Protein AF-A0A661N9B6-F1 (afdb_monomer_lite)

pLDDT: mean 92.71, std 7.58, range [42.0, 97.56]

Secondary structure (DSSP, 8-state):
---HHHHHHHHHHHHHHTT----HHHHHHHHHHHHT-HHHHHHHGGGSPTT----HHHHHHHHHHHTGGGSSSPPP--S--

Foldseek 3Di:
DDPQVVVLVVVVVVCVVVVHDDALANVQVVCVVLVPDPVSVVVVVVVDDPPDDDDPVVVSVCCNVRHSVPGDDDHHPPPDD

Structure (mmCIF, N/CA/C/O backbone):
data_AF-A0A661N9B6-F1
#
_entry.id   AF-A0A661N9B6-F1
#
loop_
_atom_site.group_PDB
_atom_site.id
_atom_site.type_symbol
_atom_site.label_atom_id
_atom_site.label_alt_id
_atom_site.label_comp_id
_atom_site.label_asym_id
_atom_site.label_entity_id
_atom_site.label_seq_id
_atom_site.pdbx_PDB_ins_code
_atom_site.Cartn_x
_atom_site.Cartn_y
_atom_site.Cartn_z
_atom_site.occupancy
_atom_site.B_iso_or_equiv
_atom_site.auth_seq_id
_atom_site.auth_comp_id
_atom_site.auth_asym_id
_atom_site.auth_atom_id
_atom_site.pdbx_PDB_model_num
ATOM 1 N N . GLY A 1 1 ? 2.664 -19.564 -0.328 1.00 67.38 1 GLY A N 1
ATOM 2 C CA . GLY A 1 1 ? 2.455 -18.106 -0.409 1.00 67.38 1 GLY A CA 1
ATOM 3 C C . GLY A 1 1 ? 2.528 -17.519 0.983 1.00 67.38 1 GLY A C 1
ATOM 4 O O . GLY A 1 1 ? 2.595 -18.290 1.934 1.00 67.38 1 GLY A O 1
ATOM 5 N N . VAL A 1 2 ? 2.550 -16.194 1.104 1.00 77.88 2 VAL A N 1
ATOM 6 C CA . VAL A 1 2 ? 2.368 -15.514 2.398 1.00 77.88 2 VAL A CA 1
ATOM 7 C C . VAL A 1 2 ? 0.907 -15.671 2.824 1.00 77.88 2 VAL A C 1
ATOM 9 O O . VAL A 1 2 ? 0.018 -15.580 1.982 1.00 77.88 2 VAL A O 1
ATOM 12 N N . ASP A 1 3 ? 0.664 -15.931 4.106 1.00 92.56 3 ASP A N 1
ATOM 13 C CA . ASP A 1 3 ? -0.682 -15.897 4.680 1.00 92.56 3 ASP A CA 1
A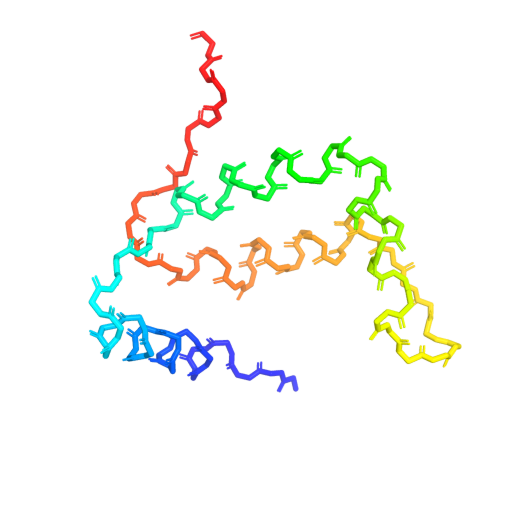TOM 14 C C . ASP A 1 3 ? -1.072 -14.432 4.925 1.00 92.56 3 ASP A C 1
ATOM 16 O O . ASP A 1 3 ? -0.563 -13.779 5.843 1.00 92.56 3 ASP A O 1
ATOM 20 N N . ALA A 1 4 ? -1.917 -13.898 4.043 1.00 92.31 4 ALA A N 1
ATOM 21 C CA . ALA A 1 4 ? -2.331 -12.501 4.080 1.00 92.31 4 ALA A CA 1
ATOM 22 C C . ALA A 1 4 ? -3.139 -12.173 5.343 1.00 92.31 4 ALA A C 1
ATOM 24 O O . ALA A 1 4 ? -2.970 -11.095 5.905 1.00 92.31 4 ALA A O 1
ATOM 25 N N . ASP A 1 5 ? -3.961 -13.100 5.834 1.00 92.44 5 ASP A N 1
ATOM 26 C CA . ASP A 1 5 ? -4.819 -12.852 6.994 1.00 92.44 5 ASP A CA 1
ATOM 27 C C . ASP A 1 5 ? -3.985 -12.838 8.282 1.00 92.44 5 ASP A C 1
ATOM 29 O O . ASP A 1 5 ? -4.165 -11.968 9.144 1.00 92.44 5 ASP A O 1
ATOM 33 N N . ALA A 1 6 ? -2.994 -13.732 8.381 1.00 94.81 6 ALA A N 1
ATOM 34 C CA . ALA A 1 6 ? -2.010 -13.703 9.459 1.00 94.81 6 ALA A CA 1
ATOM 35 C C . ALA A 1 6 ? -1.169 -12.415 9.429 1.00 94.81 6 ALA A C 1
ATOM 37 O O . ALA A 1 6 ? -0.927 -11.807 10.474 1.00 94.81 6 ALA A O 1
ATOM 38 N N . LEU A 1 7 ? -0.753 -11.963 8.242 1.00 94.25 7 LEU A N 1
ATOM 39 C CA . LEU A 1 7 ? 0.010 -10.724 8.083 1.00 94.25 7 LEU A CA 1
ATOM 40 C C . LEU A 1 7 ? -0.805 -9.498 8.511 1.00 94.25 7 LEU A C 1
ATOM 42 O O . LEU A 1 7 ? -0.302 -8.683 9.285 1.00 94.25 7 LEU A O 1
ATOM 46 N N . ILE A 1 8 ? -2.061 -9.387 8.071 1.00 94.38 8 ILE A N 1
ATOM 47 C CA . ILE A 1 8 ? -2.953 -8.280 8.444 1.00 94.38 8 ILE A CA 1
ATOM 48 C C . ILE A 1 8 ? -3.245 -8.292 9.945 1.00 94.38 8 ILE A C 1
ATOM 50 O O . ILE A 1 8 ? -3.202 -7.239 10.581 1.00 94.38 8 ILE A O 1
ATOM 54 N N . SER A 1 9 ? -3.446 -9.469 10.541 1.00 94.31 9 SER A N 1
ATOM 55 C CA . SER A 1 9 ? -3.637 -9.603 11.991 1.00 94.31 9 SER A CA 1
ATOM 56 C C . SER A 1 9 ? -2.405 -9.141 12.779 1.00 94.31 9 SER A C 1
ATOM 58 O O . SER A 1 9 ? -2.522 -8.395 13.754 1.00 94.31 9 SER A O 1
ATOM 60 N N . CYS A 1 10 ? -1.205 -9.529 12.337 1.00 95.94 10 CYS A N 1
ATOM 61 C CA . CYS A 1 10 ? 0.051 -9.068 12.927 1.00 95.94 10 CYS A CA 1
ATOM 62 C C . CYS A 1 10 ? 0.238 -7.554 12.771 1.00 95.94 10 CYS A C 1
ATOM 64 O O . CYS A 1 10 ? 0.623 -6.885 13.731 1.00 95.94 10 CYS A O 1
ATOM 66 N N . PHE A 1 11 ? -0.061 -7.007 11.589 1.00 95.06 11 PHE A N 1
ATOM 67 C CA . PHE A 1 11 ? 0.005 -5.572 11.333 1.00 95.06 11 PHE A CA 1
ATOM 68 C C . PHE A 1 11 ? -0.953 -4.799 12.247 1.00 95.06 11 PHE A C 1
ATOM 70 O O . PHE A 1 11 ? -0.523 -3.861 12.910 1.00 95.06 11 PHE A O 1
ATOM 77 N N . ALA A 1 12 ? -2.211 -5.232 12.369 1.00 93.12 12 ALA A N 1
ATOM 78 C CA . ALA A 1 12 ? -3.194 -4.596 13.244 1.00 93.12 12 ALA A CA 1
ATOM 79 C C . ALA A 1 12 ? -2.713 -4.542 14.702 1.00 93.12 12 ALA A C 1
ATOM 81 O O . ALA A 1 12 ? -2.730 -3.478 15.320 1.00 93.12 12 ALA A O 1
ATOM 82 N N . ARG A 1 13 ? -2.189 -5.659 15.223 1.00 95.56 13 ARG A N 1
ATOM 83 C CA . ARG A 1 13 ? -1.630 -5.723 16.581 1.00 95.56 13 ARG A CA 1
ATOM 84 C C . ARG A 1 13 ? -0.408 -4.817 16.759 1.00 95.56 13 ARG A C 1
ATOM 86 O O . ARG A 1 13 ? -0.240 -4.220 17.820 1.00 95.56 13 ARG A O 1
ATOM 93 N N . TYR A 1 14 ? 0.452 -4.717 15.746 1.00 96.62 14 TYR A N 1
ATOM 94 C CA . TYR A 1 14 ? 1.604 -3.815 15.769 1.00 96.62 14 TYR A CA 1
ATOM 95 C C . TYR A 1 14 ? 1.171 -2.343 15.815 1.00 96.62 14 TYR A C 1
ATOM 97 O O . TYR A 1 14 ? 1.693 -1.575 16.622 1.00 96.62 14 TYR A O 1
ATOM 105 N N . MET A 1 15 ? 0.181 -1.963 15.003 1.00 95.50 15 MET A N 1
ATOM 106 C CA . MET A 1 15 ? -0.346 -0.597 14.983 1.00 95.50 15 MET A CA 1
ATOM 107 C C . MET A 1 15 ? -1.045 -0.233 16.294 1.00 95.50 15 MET A C 1
ATOM 109 O O . MET A 1 15 ? -0.805 0.853 16.820 1.00 95.50 15 MET A O 1
ATOM 113 N N . GLU A 1 16 ? -1.823 -1.154 16.870 1.00 95.38 16 GLU A N 1
ATOM 114 C CA . GLU A 1 16 ? -2.440 -0.985 18.190 1.00 95.38 16 GLU A CA 1
ATOM 115 C C . GLU A 1 16 ? -1.383 -0.763 19.281 1.00 95.38 16 GLU A C 1
ATOM 117 O O . GLU A 1 16 ? -1.480 0.195 20.047 1.00 95.38 16 GLU A O 1
ATOM 122 N N . ALA A 1 17 ? -0.329 -1.586 19.311 1.00 97.12 17 ALA A N 1
ATOM 123 C CA . ALA A 1 17 ? 0.767 -1.436 20.270 1.00 97.12 17 ALA A CA 1
ATOM 124 C C . ALA A 1 17 ? 1.515 -0.096 20.123 1.00 97.12 17 ALA A C 1
ATOM 126 O O . ALA A 1 17 ? 2.018 0.436 21.111 1.00 97.12 17 ALA A O 1
ATOM 127 N N . GLY A 1 18 ? 1.580 0.452 18.905 1.00 95.44 18 GLY A N 1
ATOM 128 C CA . GLY A 1 18 ? 2.145 1.773 18.617 1.00 95.44 18 GLY A CA 1
ATOM 129 C C . GLY A 1 18 ? 1.177 2.947 18.812 1.00 95.44 18 GLY A C 1
ATOM 130 O O . GLY A 1 18 ? 1.588 4.094 18.654 1.00 95.44 18 GLY A O 1
ATOM 131 N N . GLY A 1 19 ? -0.098 2.698 19.131 1.00 95.88 19 GLY A N 1
ATOM 132 C CA . GLY A 1 19 ? -1.125 3.742 19.231 1.00 95.88 19 GLY A CA 1
ATOM 133 C C . GLY A 1 19 ? -1.468 4.400 17.889 1.00 95.88 19 GLY A C 1
ATOM 134 O O . GLY A 1 19 ? -1.925 5.543 17.848 1.00 95.88 19 GLY A O 1
ATOM 135 N N . HIS A 1 20 ? -1.229 3.706 16.779 1.00 92.94 20 HIS A N 1
ATOM 136 C CA . HIS A 1 20 ? -1.488 4.201 15.436 1.00 92.94 20 HIS A CA 1
ATOM 137 C C . HIS A 1 20 ? -2.777 3.605 14.876 1.00 92.94 20 HIS A C 1
ATOM 139 O O . HIS A 1 20 ? -3.037 2.412 14.994 1.00 92.94 20 HIS A O 1
ATOM 145 N N . THR A 1 21 ? -3.568 4.431 14.196 1.00 88.31 21 THR A N 1
ATOM 146 C CA . THR A 1 21 ? -4.710 3.967 13.402 1.00 88.31 21 THR A CA 1
ATOM 147 C C . THR A 1 21 ? -4.392 4.190 11.937 1.00 88.31 21 THR A C 1
ATOM 149 O O . THR A 1 21 ? -4.168 5.324 11.518 1.00 88.31 21 THR A O 1
ATOM 152 N N . VAL A 1 22 ? -4.372 3.111 11.159 1.00 90.31 22 VAL A N 1
ATOM 153 C CA . VAL A 1 22 ? -4.228 3.183 9.706 1.00 90.31 22 VAL A CA 1
ATOM 154 C C . VAL A 1 22 ? -5.401 2.466 9.068 1.00 90.31 22 VAL A C 1
ATOM 156 O O . VAL A 1 22 ? -5.720 1.335 9.426 1.00 90.31 22 VAL A O 1
ATOM 159 N N . THR A 1 23 ? -6.053 3.152 8.137 1.00 93.69 23 THR A N 1
ATOM 160 C CA . THR A 1 23 ? -7.214 2.641 7.415 1.00 93.69 23 THR A CA 1
ATOM 161 C C . THR A 1 23 ? -6.813 2.185 6.024 1.00 93.69 23 THR A C 1
ATOM 163 O O . THR A 1 23 ? -5.789 2.612 5.479 1.00 93.69 23 THR A O 1
ATOM 166 N N . ARG A 1 24 ? -7.671 1.361 5.424 1.00 96.69 24 ARG A N 1
ATOM 167 C CA . ARG A 1 24 ? -7.583 1.006 4.010 1.00 96.69 24 ARG A CA 1
ATOM 168 C C . ARG A 1 24 ? -7.433 2.242 3.114 1.00 96.69 24 ARG A C 1
ATOM 170 O O . ARG A 1 24 ? -6.470 2.323 2.357 1.00 96.69 24 ARG A O 1
ATOM 177 N N . ALA A 1 25 ? -8.317 3.232 3.267 1.00 97.31 25 ALA A N 1
ATOM 178 C CA . ALA A 1 25 ? -8.285 4.447 2.455 1.00 97.31 25 ALA A CA 1
ATOM 179 C C . ALA A 1 25 ? -6.954 5.218 2.540 1.00 97.31 25 ALA A C 1
ATOM 181 O O . ALA A 1 25 ? -6.467 5.715 1.527 1.00 97.31 25 ALA A O 1
ATOM 182 N N . LEU A 1 26 ? -6.341 5.305 3.730 1.00 95.44 26 LEU A N 1
ATOM 183 C CA . LEU A 1 26 ? -5.046 5.977 3.901 1.00 95.44 26 LEU A CA 1
ATOM 184 C C . LEU A 1 26 ? -3.927 5.268 3.128 1.00 95.44 26 LEU A C 1
ATOM 186 O O . LEU A 1 26 ? -3.077 5.930 2.533 1.00 95.44 26 LEU A O 1
ATOM 190 N N . PHE A 1 27 ? -3.924 3.933 3.122 1.00 96.00 27 PHE A N 1
ATOM 191 C CA . PHE A 1 27 ? -2.940 3.153 2.371 1.00 96.00 27 PHE A CA 1
ATOM 192 C C . PHE A 1 27 ? -3.134 3.266 0.862 1.00 96.00 27 PHE A C 1
ATOM 194 O O . PHE A 1 27 ? -2.155 3.470 0.146 1.00 96.00 27 PHE A O 1
ATOM 201 N N . GLU A 1 28 ? -4.374 3.137 0.385 1.00 97.56 28 GLU A N 1
ATOM 202 C CA . GLU A 1 28 ? -4.691 3.222 -1.044 1.00 97.56 28 GLU A CA 1
ATOM 203 C C . GLU A 1 28 ? -4.305 4.595 -1.612 1.00 97.56 28 GLU A C 1
ATOM 205 O O . GLU A 1 28 ? -3.591 4.645 -2.613 1.00 97.56 28 GLU A O 1
ATOM 210 N N . ALA A 1 29 ? -4.660 5.690 -0.928 1.00 96.81 29 ALA A N 1
ATOM 211 C CA . ALA A 1 29 ? -4.248 7.042 -1.315 1.00 96.81 29 ALA A CA 1
ATOM 212 C C . ALA A 1 29 ? -2.717 7.190 -1.328 1.00 96.81 29 ALA A C 1
ATOM 214 O O . ALA A 1 29 ? -2.126 7.644 -2.305 1.00 96.81 29 ALA A O 1
ATOM 215 N N . ASN A 1 30 ? -2.040 6.736 -0.266 1.00 96.06 30 ASN A N 1
ATOM 216 C CA . ASN A 1 30 ? -0.589 6.868 -0.173 1.00 96.06 30 ASN A CA 1
ATOM 217 C C . ASN A 1 30 ? 0.159 6.080 -1.256 1.00 96.06 30 ASN A C 1
ATOM 219 O O . ASN A 1 30 ? 1.180 6.551 -1.762 1.00 96.06 30 ASN A O 1
ATOM 223 N N . LEU A 1 31 ? -0.307 4.873 -1.587 1.00 96.06 31 LEU A N 1
ATOM 224 C CA . LEU A 1 31 ? 0.286 4.089 -2.664 1.00 96.06 31 LEU A CA 1
ATOM 225 C C . LEU A 1 31 ? -0.032 4.664 -4.036 1.00 96.06 31 LEU A C 1
ATOM 227 O O . LEU A 1 31 ? 0.848 4.603 -4.888 1.00 96.06 31 LEU A O 1
ATOM 231 N N . HIS A 1 32 ? -1.221 5.230 -4.246 1.00 95.88 32 HIS A N 1
ATOM 232 C CA . HIS A 1 32 ? -1.544 5.931 -5.484 1.00 95.88 32 HIS A CA 1
ATOM 233 C C . HIS A 1 32 ? -0.534 7.056 -5.750 1.00 95.88 32 HIS A C 1
ATOM 235 O O . HIS A 1 32 ? 0.143 7.045 -6.781 1.00 95.88 32 HIS A O 1
ATOM 241 N N . ASP A 1 33 ? -0.331 7.932 -4.763 1.00 95.88 33 ASP A N 1
ATOM 242 C CA . ASP A 1 33 ? 0.636 9.031 -4.845 1.00 95.88 33 ASP A CA 1
ATOM 243 C C . ASP A 1 33 ? 2.059 8.524 -5.099 1.00 95.88 33 ASP A C 1
ATOM 245 O O . ASP A 1 33 ? 2.786 9.032 -5.955 1.00 95.88 33 ASP A O 1
ATOM 249 N N . LYS A 1 34 ? 2.486 7.502 -4.348 1.00 96.00 34 LYS A N 1
ATOM 250 C CA . LYS A 1 34 ? 3.840 6.943 -4.457 1.00 96.00 34 LYS A CA 1
ATOM 251 C C . LYS A 1 34 ? 4.079 6.238 -5.786 1.00 96.00 34 LYS A C 1
ATOM 253 O O . LYS A 1 34 ? 5.158 6.384 -6.352 1.00 96.00 34 LYS A O 1
ATOM 258 N N . ALA A 1 35 ? 3.101 5.497 -6.297 1.00 95.25 35 ALA A N 1
ATOM 259 C CA . ALA A 1 35 ? 3.226 4.740 -7.538 1.00 95.25 35 ALA A CA 1
ATOM 260 C C . ALA A 1 35 ? 3.462 5.640 -8.759 1.00 95.25 35 ALA A C 1
ATOM 262 O O . ALA A 1 35 ? 4.120 5.208 -9.709 1.00 95.25 35 ALA A O 1
ATOM 263 N N . GLY A 1 36 ? 2.970 6.883 -8.718 1.00 93.50 36 GLY A N 1
ATOM 264 C CA . GLY A 1 36 ? 3.224 7.896 -9.741 1.00 93.50 36 GLY A CA 1
ATOM 265 C C . GLY A 1 36 ? 4.638 8.486 -9.709 1.00 93.50 36 GLY A C 1
ATOM 266 O O . GLY A 1 36 ? 5.046 9.142 -10.668 1.00 93.50 36 GLY A O 1
ATOM 267 N N . ARG A 1 37 ? 5.414 8.261 -8.640 1.00 96.38 37 ARG A N 1
ATOM 268 C CA . ARG A 1 37 ? 6.742 8.860 -8.485 1.00 96.38 37 ARG A CA 1
ATOM 269 C C . ARG A 1 37 ? 7.857 7.939 -9.011 1.00 96.38 37 ARG A C 1
ATOM 271 O O . ARG A 1 37 ? 7.967 6.793 -8.567 1.00 96.38 37 ARG A O 1
ATOM 278 N N . PRO A 1 38 ? 8.731 8.419 -9.920 1.00 94.44 38 PRO A N 1
ATOM 279 C CA . PRO A 1 38 ? 9.808 7.600 -10.484 1.00 94.44 38 PRO A CA 1
ATOM 280 C C . PRO A 1 38 ? 10.826 7.088 -9.458 1.00 94.44 38 PRO A C 1
ATOM 282 O O . PRO A 1 38 ? 11.349 5.989 -9.627 1.00 94.44 38 PRO A O 1
ATOM 285 N N . ASP A 1 39 ? 11.098 7.864 -8.406 1.00 95.25 39 ASP A N 1
ATOM 286 C CA . ASP A 1 39 ? 12.027 7.497 -7.331 1.00 95.25 39 ASP A CA 1
ATOM 287 C C . ASP A 1 39 ? 11.526 6.269 -6.563 1.00 95.25 39 ASP A C 1
ATOM 289 O O . ASP A 1 39 ? 12.226 5.265 -6.483 1.00 95.25 39 ASP A O 1
ATOM 293 N N . PHE A 1 40 ? 10.264 6.286 -6.132 1.00 95.00 40 PHE A N 1
ATOM 294 C CA . PHE A 1 40 ? 9.647 5.161 -5.439 1.00 95.00 40 PHE A CA 1
ATOM 295 C C . PHE A 1 40 ? 9.664 3.877 -6.280 1.00 95.00 40 PHE A C 1
ATOM 297 O O . PHE A 1 40 ? 9.955 2.799 -5.764 1.00 95.00 40 PHE A O 1
ATOM 304 N N . ARG A 1 41 ? 9.390 3.980 -7.588 1.00 94.19 41 ARG A N 1
ATOM 305 C CA . ARG A 1 41 ? 9.464 2.827 -8.502 1.00 94.19 41 ARG A CA 1
ATOM 306 C C . ARG A 1 41 ? 10.891 2.293 -8.629 1.00 94.19 41 ARG A C 1
ATOM 308 O O . ARG A 1 41 ? 11.088 1.078 -8.608 1.00 94.19 41 ARG A O 1
ATOM 315 N N . GLY A 1 42 ? 11.868 3.191 -8.757 1.00 91.94 42 GLY A N 1
ATOM 316 C CA . GLY A 1 42 ? 13.288 2.848 -8.842 1.00 91.94 42 GLY A CA 1
ATOM 317 C C . GLY A 1 42 ? 13.806 2.156 -7.581 1.00 91.94 42 GLY A C 1
ATOM 318 O O . GLY A 1 42 ? 14.536 1.171 -7.688 1.00 91.94 42 GLY A O 1
ATOM 319 N N . ASP A 1 43 ? 13.358 2.603 -6.408 1.00 9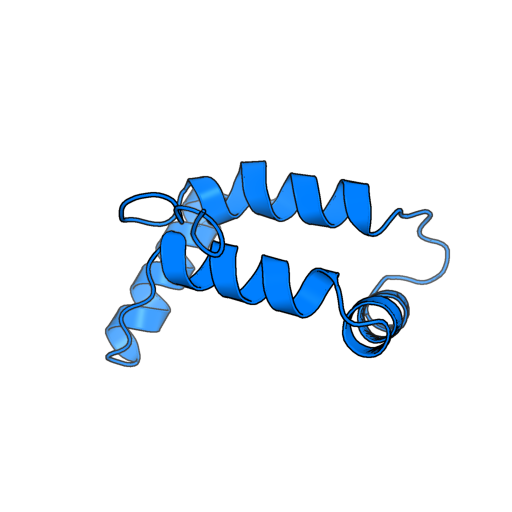4.06 43 ASP A N 1
ATOM 320 C CA . ASP A 1 43 ? 13.778 2.079 -5.105 1.00 94.06 43 ASP A CA 1
ATOM 321 C C . ASP A 1 43 ? 13.334 0.632 -4.852 1.00 94.06 43 ASP A C 1
ATOM 323 O O . ASP A 1 43 ? 13.940 -0.064 -4.039 1.00 94.06 43 ASP A O 1
ATOM 327 N N . MET A 1 44 ? 12.299 0.140 -5.541 1.00 93.94 44 MET A N 1
ATOM 328 C CA . MET A 1 44 ? 11.822 -1.230 -5.330 1.00 93.94 44 MET A CA 1
ATOM 329 C C . MET A 1 44 ? 12.740 -2.284 -5.953 1.00 93.94 44 MET A C 1
ATOM 331 O O . MET A 1 44 ? 12.896 -3.366 -5.388 1.00 93.94 44 MET A O 1
ATOM 335 N N . ALA A 1 45 ? 13.363 -1.999 -7.102 1.00 89.00 45 ALA A N 1
ATOM 336 C CA . ALA A 1 45 ? 14.160 -2.997 -7.817 1.00 89.00 45 ALA A CA 1
ATOM 337 C C . ALA A 1 45 ? 15.368 -3.520 -7.001 1.00 89.00 45 ALA A C 1
ATOM 339 O O . ALA A 1 45 ? 15.558 -4.737 -6.966 1.00 89.00 45 ALA A O 1
ATOM 340 N N . PRO A 1 46 ? 16.143 -2.675 -6.286 1.00 92.81 46 PRO A N 1
ATOM 341 C CA . PRO A 1 46 ? 17.236 -3.133 -5.422 1.00 92.81 46 PRO A CA 1
ATOM 342 C C . PRO A 1 46 ? 16.807 -3.971 -4.207 1.00 92.81 46 PRO A C 1
ATOM 344 O O . PRO A 1 46 ? 17.639 -4.677 -3.644 1.00 92.81 46 PRO A O 1
ATOM 347 N N . LEU A 1 47 ? 15.539 -3.900 -3.781 1.00 93.44 47 LEU A N 1
ATOM 348 C CA . LEU A 1 47 ? 15.023 -4.663 -2.633 1.00 93.44 47 LEU A CA 1
ATOM 349 C C . LEU A 1 47 ? 14.677 -6.115 -2.990 1.00 93.44 47 LEU A C 1
ATOM 351 O O . LEU A 1 47 ? 14.428 -6.940 -2.108 1.00 93.44 47 LEU A O 1
ATOM 355 N N . LEU A 1 48 ? 14.639 -6.432 -4.283 1.00 91.75 48 LEU A N 1
ATOM 356 C CA . LEU A 1 48 ? 14.289 -7.751 -4.780 1.00 91.75 48 LEU A CA 1
ATOM 357 C C . LEU A 1 48 ? 15.520 -8.637 -4.924 1.00 91.75 48 LEU A C 1
ATOM 359 O O . LEU A 1 48 ? 16.654 -8.187 -5.085 1.00 91.75 48 LEU A O 1
ATOM 363 N N . ARG A 1 49 ? 15.285 -9.949 -4.886 1.00 92.31 49 ARG A N 1
ATOM 364 C CA . ARG A 1 49 ? 16.355 -10.924 -5.097 1.00 92.31 49 ARG A CA 1
ATOM 365 C C . ARG A 1 49 ? 16.915 -10.772 -6.520 1.00 92.31 49 ARG A C 1
ATOM 367 O O . ARG A 1 49 ? 16.122 -10.665 -7.459 1.00 92.31 49 ARG A O 1
ATOM 374 N N . PRO A 1 50 ? 18.245 -10.830 -6.707 1.00 90.50 50 PRO A N 1
ATOM 375 C CA . PRO A 1 50 ? 18.842 -10.791 -8.037 1.00 90.50 50 PRO A CA 1
ATOM 376 C C . PRO A 1 50 ? 18.272 -11.875 -8.960 1.00 90.50 50 PRO A C 1
ATOM 378 O O . PRO A 1 50 ? 18.027 -13.001 -8.526 1.00 90.50 50 PRO A O 1
ATOM 381 N N . GLY A 1 51 ? 18.074 -11.539 -10.236 1.00 89.31 51 GLY A N 1
ATOM 382 C CA . GLY A 1 51 ? 17.551 -12.466 -11.248 1.00 89.31 51 GLY A CA 1
ATOM 383 C C . GLY A 1 51 ? 16.036 -12.696 -11.199 1.00 89.31 51 GLY A C 1
ATOM 384 O O . GLY A 1 51 ? 15.512 -13.429 -12.037 1.00 89.31 51 GLY A O 1
ATOM 385 N N . LEU A 1 52 ? 15.315 -12.065 -10.266 1.00 92.50 52 LEU A N 1
ATOM 386 C CA . LEU A 1 52 ? 13.857 -12.088 -10.264 1.00 92.50 52 LEU A CA 1
ATOM 387 C C . LEU A 1 52 ? 13.320 -11.256 -11.436 1.00 92.50 52 LEU A C 1
ATOM 389 O O . LEU A 1 52 ? 13.545 -10.050 -11.513 1.00 92.50 52 LEU A O 1
ATOM 393 N N . THR A 1 53 ? 12.576 -11.900 -12.332 1.00 91.94 53 THR A N 1
ATOM 394 C CA . THR A 1 53 ? 11.762 -11.178 -13.315 1.00 91.94 53 THR A CA 1
ATOM 395 C C . THR A 1 53 ? 10.514 -10.671 -12.610 1.00 91.94 53 THR A C 1
ATOM 397 O O . THR A 1 53 ? 9.779 -11.461 -12.020 1.00 91.94 53 THR A O 1
ATOM 400 N N . TRP A 1 54 ? 10.283 -9.363 -12.649 1.00 93.06 54 TRP A N 1
ATOM 401 C CA . TRP A 1 54 ? 9.127 -8.750 -12.009 1.00 93.06 54 TRP A CA 1
ATOM 402 C C . TRP A 1 54 ? 8.649 -7.533 -12.800 1.00 93.06 54 TRP A C 1
ATOM 404 O O . TRP A 1 54 ? 9.406 -6.937 -13.569 1.00 93.06 54 TRP A O 1
ATOM 414 N N . ASN A 1 55 ? 7.389 -7.166 -12.591 1.00 94.44 55 ASN A N 1
ATOM 415 C CA . ASN A 1 55 ? 6.783 -5.952 -13.109 1.00 94.44 55 ASN A CA 1
ATOM 416 C C . ASN A 1 55 ? 6.200 -5.174 -11.924 1.00 94.44 55 ASN A C 1
ATOM 418 O O . ASN A 1 55 ? 5.490 -5.744 -11.095 1.00 94.44 55 ASN A O 1
ATOM 422 N N . PHE A 1 56 ? 6.524 -3.884 -11.838 1.00 95.19 56 PHE A N 1
ATOM 423 C CA . PHE A 1 56 ? 6.077 -3.043 -10.730 1.00 95.19 56 PHE A CA 1
ATOM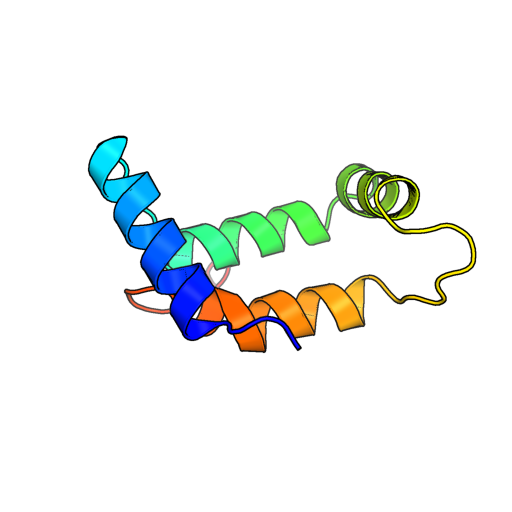 424 C C . PHE A 1 56 ? 4.550 -2.930 -10.675 1.00 95.19 56 PHE A C 1
ATOM 426 O O . PHE A 1 56 ? 3.980 -3.024 -9.595 1.00 95.19 56 PHE A O 1
ATOM 433 N N . ASP A 1 57 ? 3.888 -2.738 -11.816 1.00 96.00 57 ASP A N 1
ATOM 434 C CA . ASP A 1 57 ? 2.442 -2.507 -11.872 1.00 96.00 57 ASP A CA 1
ATOM 435 C C . ASP A 1 57 ? 1.661 -3.779 -11.520 1.00 96.00 57 ASP A C 1
ATOM 437 O O . ASP A 1 57 ? 0.685 -3.718 -10.772 1.00 96.00 57 ASP A O 1
ATOM 441 N N . ASP A 1 58 ? 2.138 -4.946 -11.965 1.00 95.88 58 ASP A N 1
ATOM 442 C CA . ASP A 1 58 ? 1.573 -6.232 -11.551 1.00 95.88 58 ASP A CA 1
ATOM 443 C C . ASP A 1 58 ? 1.747 -6.458 -10.043 1.00 95.88 58 ASP A C 1
ATOM 445 O O . ASP A 1 58 ? 0.793 -6.839 -9.366 1.00 95.88 58 ASP A O 1
ATOM 449 N N . ALA A 1 59 ? 2.937 -6.176 -9.500 1.00 94.88 59 ALA A N 1
ATOM 450 C CA . ALA A 1 59 ? 3.205 -6.317 -8.071 1.00 94.88 59 ALA A CA 1
ATOM 451 C C . ALA A 1 59 ? 2.375 -5.337 -7.226 1.00 94.88 59 ALA A C 1
ATOM 453 O O . ALA A 1 59 ? 1.841 -5.722 -6.185 1.00 94.88 59 ALA A O 1
ATOM 454 N N . LEU A 1 60 ? 2.228 -4.089 -7.679 1.00 96.00 60 LEU A N 1
ATOM 455 C CA . LEU A 1 60 ? 1.392 -3.087 -7.026 1.00 96.00 60 LEU A CA 1
ATOM 456 C C . LEU A 1 60 ? -0.070 -3.540 -6.983 1.00 96.00 60 LEU A C 1
ATOM 458 O O . LEU A 1 60 ? -0.689 -3.469 -5.922 1.00 96.00 60 LEU A O 1
ATOM 462 N N . ARG A 1 61 ? -0.602 -4.053 -8.100 1.00 96.12 61 ARG A N 1
ATOM 463 C CA . ARG A 1 61 ? -1.964 -4.600 -8.154 1.00 96.12 61 ARG A CA 1
ATOM 464 C C . ARG A 1 61 ? -2.135 -5.757 -7.172 1.00 96.12 61 ARG A C 1
ATOM 466 O O . ARG A 1 61 ? -3.086 -5.750 -6.404 1.00 96.12 61 ARG A O 1
ATOM 473 N N . THR A 1 62 ? -1.188 -6.695 -7.122 1.00 94.00 62 THR A N 1
ATOM 474 C CA . THR A 1 62 ? -1.212 -7.792 -6.141 1.00 94.00 62 THR A CA 1
ATOM 475 C C . THR A 1 62 ? -1.243 -7.272 -4.702 1.00 94.00 62 THR A C 1
ATOM 477 O O . THR A 1 62 ? -2.039 -7.748 -3.903 1.00 94.00 62 THR A O 1
ATOM 480 N N . VAL A 1 63 ? -0.435 -6.268 -4.348 1.00 94.12 63 VAL A N 1
ATOM 481 C CA . VAL A 1 63 ? -0.455 -5.688 -2.991 1.00 94.12 63 VAL A CA 1
ATOM 482 C C . VAL A 1 63 ? -1.785 -4.987 -2.685 1.00 94.12 63 VAL A C 1
ATOM 484 O O . VAL A 1 63 ? -2.307 -5.119 -1.576 1.00 94.12 63 VAL A O 1
ATOM 487 N N . LEU A 1 64 ? -2.351 -4.258 -3.646 1.00 95.75 64 LEU A N 1
ATOM 488 C CA . LEU A 1 64 ? -3.645 -3.596 -3.478 1.00 95.75 64 LEU A CA 1
ATOM 489 C C . LEU A 1 64 ? -4.778 -4.615 -3.280 1.00 95.75 64 LEU A C 1
ATOM 491 O O . LEU A 1 64 ? -5.499 -4.542 -2.283 1.00 95.75 64 LEU A O 1
ATOM 495 N N . ASP A 1 65 ? -4.874 -5.598 -4.172 1.00 95.12 65 ASP A N 1
ATOM 496 C CA . ASP A 1 65 ? -5.983 -6.552 -4.228 1.00 95.12 65 ASP A CA 1
ATOM 497 C C . ASP A 1 65 ? -5.881 -7.640 -3.149 1.00 95.12 65 ASP A C 1
ATOM 499 O O . ASP A 1 65 ? -6.890 -8.076 -2.591 1.00 95.12 65 ASP A O 1
ATOM 503 N N . GLU A 1 66 ? -4.663 -8.086 -2.825 1.00 93.50 66 GLU A N 1
ATOM 504 C CA . GLU A 1 66 ? -4.441 -9.217 -1.918 1.00 93.50 66 GLU A CA 1
ATOM 505 C C . GLU A 1 66 ? -4.016 -8.807 -0.502 1.00 93.50 66 GLU A C 1
ATOM 507 O O . GLU A 1 66 ? -4.060 -9.626 0.412 1.00 93.50 66 GLU A O 1
ATOM 512 N N . LEU A 1 67 ? -3.627 -7.561 -0.256 1.00 93.88 67 LEU A N 1
ATOM 513 C CA . LEU A 1 67 ? -3.197 -7.130 1.079 1.00 93.88 67 LEU A CA 1
ATOM 514 C C . LEU A 1 67 ? -4.022 -5.953 1.570 1.00 93.88 67 LEU A C 1
ATOM 516 O O . LEU A 1 67 ? -4.711 -6.056 2.582 1.00 93.88 67 LEU A O 1
ATOM 520 N N . ILE A 1 68 ? -3.998 -4.845 0.841 1.00 95.31 68 ILE A N 1
ATOM 521 C CA . ILE A 1 68 ? -4.607 -3.597 1.308 1.00 95.31 68 ILE A CA 1
ATOM 522 C C . ILE A 1 68 ? -6.132 -3.680 1.319 1.00 95.31 68 ILE A C 1
ATOM 524 O O . ILE A 1 68 ? -6.752 -3.162 2.246 1.00 95.31 68 ILE A O 1
ATOM 528 N N . ALA A 1 69 ? -6.740 -4.419 0.389 1.00 95.12 69 ALA A N 1
ATOM 529 C CA . ALA A 1 69 ? -8.180 -4.670 0.387 1.00 95.12 69 ALA A CA 1
ATOM 530 C C . ALA A 1 69 ? -8.700 -5.362 1.666 1.00 95.12 69 ALA A C 1
ATOM 532 O O . ALA A 1 69 ? -9.892 -5.265 1.960 1.00 95.12 69 ALA A O 1
ATOM 533 N N . ARG A 1 70 ? -7.825 -6.035 2.431 1.00 94.69 70 ARG A N 1
ATOM 534 C CA . ARG A 1 70 ? -8.147 -6.69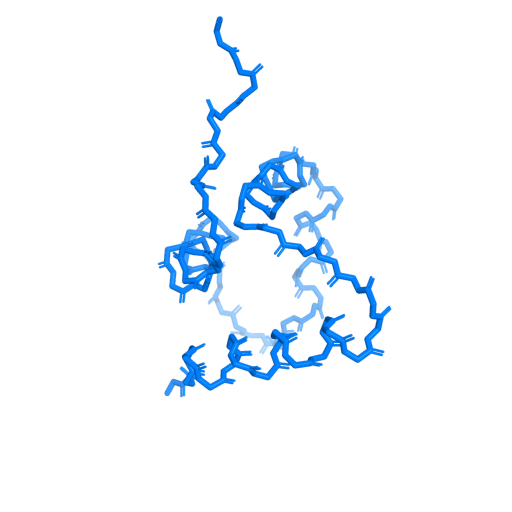4 3.710 1.00 94.69 70 ARG A CA 1
ATOM 535 C C . ARG A 1 70 ? -8.035 -5.764 4.926 1.00 94.69 70 ARG A C 1
ATOM 537 O O . ARG A 1 70 ? -8.436 -6.157 6.020 1.00 94.69 70 ARG A O 1
ATOM 544 N N . LEU A 1 71 ? -7.469 -4.564 4.774 1.00 94.69 71 LEU A N 1
ATOM 545 C CA . LEU A 1 71 ? -7.388 -3.595 5.868 1.00 94.69 71 LEU A CA 1
ATOM 546 C C . LEU A 1 71 ? -8.786 -3.081 6.250 1.00 94.69 71 LEU A C 1
ATOM 548 O O . LEU A 1 71 ? -9.661 -2.975 5.389 1.00 94.69 71 LEU A O 1
ATOM 552 N N . PRO A 1 72 ? -9.006 -2.720 7.527 1.00 91.25 72 PRO A N 1
ATOM 553 C CA . PRO A 1 72 ? -10.293 -2.208 7.971 1.00 91.25 72 PRO A CA 1
ATOM 554 C C . PRO A 1 72 ? -10.589 -0.808 7.411 1.00 91.25 72 PRO A C 1
ATOM 556 O O . PRO A 1 72 ? -9.689 0.005 7.163 1.00 91.25 72 PRO A O 1
ATOM 559 N N . GLY A 1 73 ? -11.884 -0.510 7.305 1.00 93.94 73 GLY A N 1
ATOM 560 C CA . GLY A 1 73 ? -12.412 0.774 6.852 1.00 93.94 73 GLY A CA 1
ATOM 561 C C . GLY A 1 73 ? -12.823 0.784 5.381 1.00 93.94 73 GLY A C 1
ATOM 562 O O . GLY A 1 73 ? -12.574 -0.159 4.630 1.00 93.94 73 GLY A O 1
ATOM 563 N N . ASP A 1 74 ? -13.476 1.873 4.989 1.00 97.12 74 ASP A N 1
ATOM 564 C CA . ASP A 1 74 ? -13.932 2.074 3.617 1.00 97.12 74 ASP A CA 1
ATOM 565 C C . 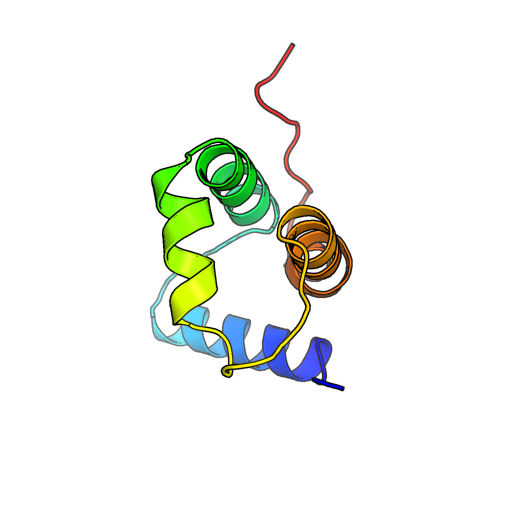ASP A 1 74 ? -12.745 2.249 2.650 1.00 97.12 74 ASP A C 1
ATOM 567 O O . ASP A 1 74 ? -11.679 2.733 3.059 1.00 97.12 74 ASP A O 1
ATOM 571 N N . PRO A 1 75 ? -12.910 1.880 1.365 1.00 96.75 75 PRO A N 1
ATOM 572 C CA . PRO A 1 75 ? -11.916 2.158 0.337 1.00 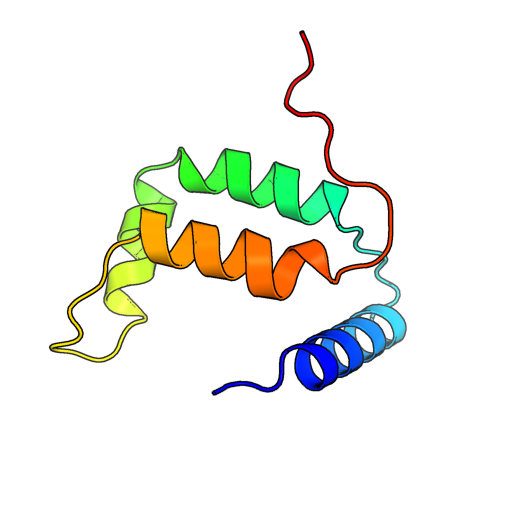96.75 75 PRO A CA 1
ATOM 573 C C . PRO A 1 75 ? -11.746 3.664 0.109 1.00 96.75 75 PRO A C 1
ATOM 575 O O . PRO A 1 75 ? -12.651 4.475 0.340 1.00 96.75 75 PRO A O 1
ATOM 578 N N . TRP A 1 76 ? -10.575 4.036 -0.392 1.00 97.25 76 TRP A N 1
ATOM 579 C CA . TRP A 1 76 ? -10.293 5.377 -0.866 1.00 97.25 76 TRP A CA 1
ATOM 580 C C . TRP A 1 76 ? -11.161 5.721 -2.080 1.00 97.25 76 TRP A C 1
ATOM 582 O O . TRP A 1 76 ? -11.450 4.881 -2.930 1.00 97.25 76 TRP A O 1
ATOM 592 N N . LYS A 1 77 ? -11.584 6.984 -2.163 1.00 95.00 77 LYS A N 1
ATOM 593 C CA . LYS A 1 77 ? -12.520 7.472 -3.188 1.00 95.00 77 LYS A CA 1
ATOM 594 C C . LYS A 1 77 ? -11.822 8.109 -4.397 1.00 95.00 77 LYS A C 1
ATOM 596 O O . LYS A 1 77 ? -12.502 8.679 -5.245 1.00 95.00 77 LYS A O 1
ATOM 601 N N . GLY A 1 78 ? -10.494 8.014 -4.477 1.00 90.69 78 GLY A N 1
ATOM 602 C CA . GLY A 1 78 ? -9.687 8.760 -5.444 1.00 90.69 78 GLY A CA 1
ATOM 603 C C . GLY A 1 78 ? -9.499 10.225 -5.040 1.00 90.69 78 GLY A C 1
ATOM 604 O O . GLY A 1 78 ? -10.022 10.666 -4.014 1.00 90.69 78 GLY A O 1
ATOM 605 N N . ASP A 1 79 ? -8.790 10.989 -5.872 1.00 80.50 79 ASP A N 1
ATOM 606 C CA . ASP A 1 79 ? -8.467 12.413 -5.649 1.00 80.50 79 ASP A CA 1
ATOM 607 C C . ASP A 1 79 ? -9.681 13.363 -5.684 1.00 80.50 79 ASP A C 1
ATOM 609 O O . ASP A 1 79 ? -9.540 14.576 -5.536 1.00 80.50 79 ASP A O 1
ATOM 613 N N . GLY A 1 80 ? -10.891 12.818 -5.830 1.00 69.12 80 GLY A N 1
ATOM 614 C CA . GLY A 1 80 ? -12.101 13.582 -6.092 1.00 69.12 80 GLY A CA 1
ATOM 615 C C . GLY A 1 80 ? -12.195 13.982 -7.565 1.00 69.12 80 GLY A C 1
ATOM 616 O O . GLY A 1 80 ? -11.214 14.363 -8.200 1.00 69.12 80 GLY A O 1
ATOM 617 N N . GLN A 1 81 ? -13.404 13.873 -8.106 1.00 42.00 81 GLN A N 1
ATOM 618 C CA . GLN A 1 81 ? -13.829 14.618 -9.286 1.00 42.00 81 GLN A CA 1
ATOM 619 C C . GLN A 1 81 ? -14.689 15.791 -8.821 1.00 42.00 81 GLN A C 1
ATOM 621 O O . GLN A 1 81 ? -15.463 15.586 -7.856 1.00 42.00 81 GLN A O 1
#

Sequence (81 aa):
GVDADALISCFARYMEAGGHTVTRALFEANLHDKAGRPDFRGDMAPLLRPGLTWNFDDALRTVLDELIARLPGDPWKGDGQ

Radius of gyration: 14.17 Å; chains: 1; bounding box: 33×33×34 Å